Protein AF-A0A167QB02-F1 (afdb_monomer_lite)

Sequence (58 aa):
RMSKTVALKSMKLFCKTLTAVFRDEYLRRPNQADTDWILAVGAKREFQEMLGSIDCMH

Secondary structure (DSSP, 8-state):
---HHHHHHHHHHHHHHHHHHHHHHHSSPP-HHHHHHHHHHHHHTTTTTTTSS-----

InterPro domains:
  IPR006912 Harbinger transposase-derived protein [PF04827] (25-58)

Structure (mmCIF, N/CA/C/O backbone):
data_AF-A0A167QB02-F1
#
_entry.id   AF-A0A167QB02-F1
#
loop_
_atom_site.group_PDB
_atom_site.id
_atom_site.type_symbol
_atom_site.label_atom_id
_atom_site.label_alt_id
_atom_site.label_comp_id
_atom_site.label_asym_id
_atom_site.label_entity_id
_atom_site.label_seq_id
_atom_site.pdbx_PDB_ins_code
_atom_site.Cartn_x
_atom_site.Cartn_y
_atom_site.Cartn_z
_atom_site.occupancy
_atom_site.B_iso_or_equiv
_atom_site.auth_seq_id
_atom_site.auth_comp_id
_atom_site.auth_asym_id
_atom_site.auth_atom_id
_atom_site.pdbx_PDB_model_num
ATOM 1 N N . ARG A 1 1 ? 25.410 -12.441 -10.705 1.00 77.88 1 ARG A N 1
ATOM 2 C CA . ARG A 1 1 ? 25.165 -11.138 -10.030 1.00 77.88 1 ARG A CA 1
ATOM 3 C C . ARG A 1 1 ? 24.399 -10.237 -10.991 1.00 77.88 1 ARG A C 1
ATOM 5 O O . A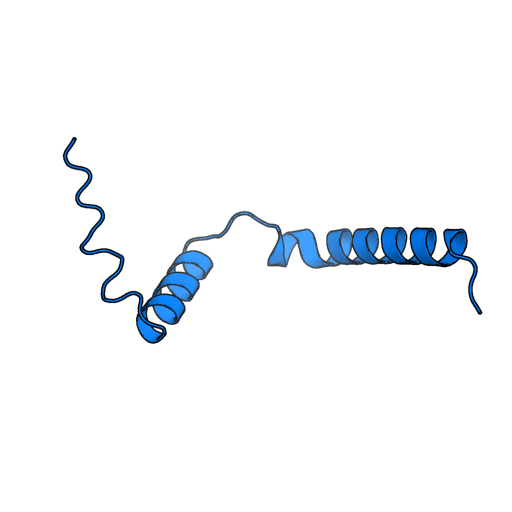RG A 1 1 ? 24.89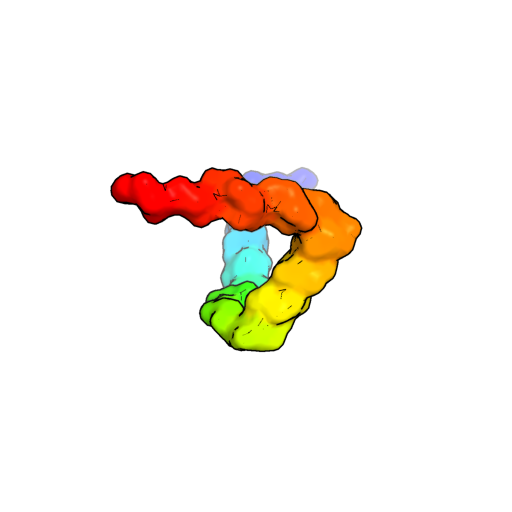0 -10.012 -12.087 1.00 77.88 1 ARG A O 1
ATOM 12 N N . MET A 1 2 ? 23.200 -9.777 -10.630 1.00 83.06 2 MET A N 1
ATOM 13 C CA . MET A 1 2 ? 22.420 -8.869 -11.484 1.00 83.06 2 MET A CA 1
ATOM 14 C C . MET A 1 2 ? 23.024 -7.459 -11.491 1.00 83.06 2 MET A C 1
ATOM 16 O O . MET A 1 2 ? 23.582 -7.010 -10.487 1.00 83.06 2 MET A O 1
ATOM 20 N N . SER A 1 3 ? 22.897 -6.756 -12.619 1.00 92.44 3 SER A N 1
ATOM 21 C CA . SER A 1 3 ? 23.251 -5.337 -12.708 1.00 92.44 3 SER A CA 1
ATOM 22 C C . SER A 1 3 ? 22.328 -4.497 -11.820 1.00 92.44 3 SER A C 1
ATOM 24 O O . SER A 1 3 ? 21.115 -4.720 -11.792 1.00 92.44 3 SER A O 1
ATOM 26 N N . LYS A 1 4 ? 22.888 -3.479 -11.151 1.00 91.75 4 LYS A N 1
ATOM 27 C CA . LYS A 1 4 ? 22.126 -2.514 -10.339 1.00 91.75 4 LYS A CA 1
ATOM 28 C C . LYS A 1 4 ? 21.005 -1.847 -11.145 1.00 91.75 4 LYS A C 1
ATOM 30 O O . LYS A 1 4 ? 19.922 -1.614 -10.619 1.00 91.75 4 LYS A O 1
ATOM 35 N N . THR A 1 5 ? 21.243 -1.568 -12.428 1.00 94.12 5 THR A N 1
ATOM 36 C CA . THR A 1 5 ? 20.261 -0.902 -13.297 1.00 94.12 5 THR A CA 1
ATOM 37 C C . THR A 1 5 ? 19.085 -1.810 -13.638 1.00 94.12 5 THR A C 1
ATOM 39 O O . THR A 1 5 ? 17.945 -1.349 -13.666 1.00 94.12 5 THR A O 1
ATOM 42 N N . VAL A 1 6 ? 19.346 -3.102 -13.848 1.00 95.88 6 VAL A N 1
ATOM 43 C CA . VAL A 1 6 ? 18.308 -4.109 -14.100 1.00 95.88 6 VAL A CA 1
ATOM 44 C C . VAL A 1 6 ? 17.484 -4.326 -12.837 1.00 95.88 6 VAL A C 1
ATOM 46 O O . VAL A 1 6 ? 16.265 -4.215 -12.895 1.00 95.88 6 VAL A O 1
ATOM 49 N N . ALA A 1 7 ? 18.136 -4.503 -11.685 1.00 96.12 7 ALA A N 1
ATOM 50 C CA . ALA A 1 7 ? 17.450 -4.658 -10.403 1.00 96.12 7 ALA A CA 1
ATOM 51 C C . ALA A 1 7 ? 16.528 -3.464 -10.089 1.00 96.12 7 ALA A C 1
ATOM 53 O O . ALA A 1 7 ? 15.375 -3.654 -9.704 1.00 96.12 7 ALA A O 1
ATOM 54 N N . LEU A 1 8 ? 16.993 -2.231 -10.324 1.00 96.81 8 LEU A N 1
ATOM 55 C CA . LEU A 1 8 ? 16.180 -1.032 -10.115 1.00 96.81 8 LEU A CA 1
ATOM 56 C C . LEU A 1 8 ? 14.975 -0.969 -11.066 1.00 96.81 8 LEU A C 1
ATOM 58 O O . LEU A 1 8 ? 13.883 -0.590 -10.646 1.00 96.81 8 LEU A O 1
ATOM 62 N N . LYS A 1 9 ? 15.152 -1.329 -12.344 1.00 97.12 9 LYS A N 1
ATOM 63 C CA . LYS A 1 9 ? 14.044 -1.381 -13.311 1.00 97.12 9 LYS A CA 1
ATOM 64 C C . LYS A 1 9 ? 13.006 -2.429 -12.907 1.00 97.12 9 LYS A C 1
ATOM 66 O O . LYS A 1 9 ? 11.819 -2.113 -12.905 1.00 97.12 9 LYS A O 1
ATOM 71 N N . SER A 1 10 ? 13.448 -3.622 -12.513 1.00 96.38 10 SER A N 1
ATOM 72 C CA . SER A 1 10 ? 12.568 -4.695 -12.044 1.00 96.38 10 SER A CA 1
ATOM 73 C C . SER A 1 10 ? 11.786 -4.284 -10.798 1.00 96.38 10 SER A C 1
ATOM 75 O O . SER A 1 10 ? 10.572 -4.455 -10.772 1.00 96.38 10 SER A O 1
ATOM 77 N N . MET A 1 11 ? 12.440 -3.654 -9.815 1.00 96.88 11 MET A N 1
ATOM 78 C CA . MET A 1 11 ? 11.767 -3.147 -8.614 1.00 96.88 11 MET A CA 1
ATOM 79 C C . MET A 1 11 ? 10.708 -2.091 -8.961 1.00 96.88 11 MET A C 1
ATOM 81 O O . MET A 1 11 ? 9.579 -2.156 -8.486 1.00 96.88 11 MET A O 1
ATOM 85 N N . LYS A 1 12 ? 11.033 -1.140 -9.847 1.00 97.69 12 LYS A N 1
ATOM 86 C CA . LYS A 1 12 ? 10.070 -0.118 -10.287 1.00 97.69 12 LYS A CA 1
ATOM 87 C C . LYS A 1 12 ? 8.856 -0.730 -10.980 1.00 97.69 12 LYS A C 1
ATOM 89 O O . LYS A 1 12 ? 7.742 -0.268 -10.750 1.00 97.69 12 LYS A O 1
ATOM 94 N N . LEU A 1 13 ? 9.062 -1.730 -11.837 1.00 97.75 13 LEU A N 1
ATOM 95 C CA . LEU A 1 13 ? 7.962 -2.416 -12.510 1.00 97.75 13 LEU A CA 1
ATOM 96 C C . LEU A 1 13 ? 7.098 -3.171 -11.500 1.00 97.75 13 LEU A C 1
ATOM 98 O O . LEU A 1 13 ? 5.885 -3.023 -11.520 1.00 97.75 13 LEU A O 1
ATOM 102 N N . PHE A 1 14 ? 7.727 -3.893 -10.576 1.00 96.56 14 PHE A N 1
ATOM 103 C CA . PHE A 1 14 ? 7.038 -4.610 -9.513 1.00 96.56 14 PHE A CA 1
ATOM 104 C C . PHE A 1 14 ? 6.143 -3.685 -8.678 1.00 96.56 14 PHE A C 1
ATOM 106 O O . PHE A 1 14 ? 4.948 -3.940 -8.552 1.00 96.56 14 PHE A O 1
ATOM 113 N N . CYS A 1 15 ? 6.674 -2.558 -8.190 1.00 96.50 15 CYS A N 1
ATOM 114 C CA . CYS A 1 15 ? 5.887 -1.585 -7.429 1.00 96.50 15 CYS A CA 1
ATOM 115 C C . CYS A 1 15 ? 4.725 -1.001 -8.248 1.00 96.50 15 CYS A C 1
ATOM 117 O O . CYS A 1 15 ? 3.628 -0.825 -7.717 1.00 96.50 15 CYS A O 1
ATOM 119 N N . LYS A 1 16 ? 4.938 -0.716 -9.542 1.00 97.19 16 LYS A N 1
ATOM 120 C CA . LYS A 1 16 ? 3.870 -0.248 -10.441 1.00 97.19 16 LYS A CA 1
ATOM 121 C C . LYS A 1 16 ? 2.769 -1.291 -10.599 1.00 97.19 16 LYS A C 1
ATOM 123 O O . LYS A 1 16 ? 1.601 -0.930 -10.513 1.00 97.19 16 LYS A O 1
ATOM 128 N N . THR A 1 17 ? 3.132 -2.558 -10.786 1.00 97.12 17 THR A N 1
ATOM 129 C CA . THR A 1 17 ? 2.172 -3.659 -10.902 1.0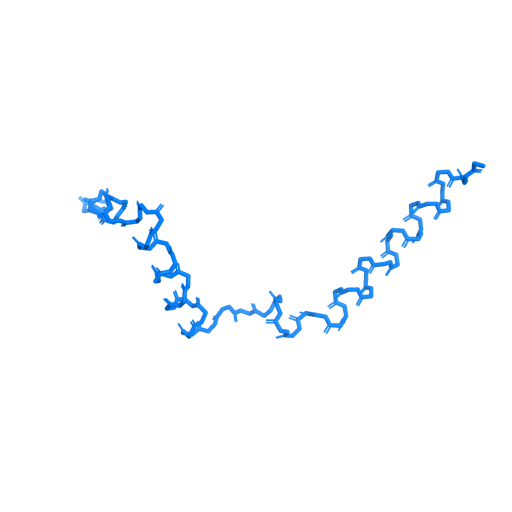0 97.12 17 THR A CA 1
ATOM 130 C C . THR A 1 17 ? 1.386 -3.839 -9.611 1.00 97.12 17 THR A C 1
ATOM 132 O O . THR A 1 17 ? 0.164 -3.882 -9.662 1.00 97.12 17 THR A O 1
ATOM 135 N N . LEU A 1 18 ? 2.052 -3.856 -8.452 1.00 96.56 18 LEU A N 1
ATOM 136 C CA . LEU A 1 18 ? 1.362 -3.930 -7.161 1.00 96.56 18 LEU A CA 1
ATOM 137 C C . LEU A 1 18 ? 0.391 -2.768 -6.980 1.00 96.56 18 LEU A C 1
ATOM 139 O O . LEU A 1 18 ? -0.752 -2.975 -6.598 1.00 96.56 18 LEU A O 1
ATOM 143 N N . THR A 1 19 ? 0.823 -1.552 -7.310 1.00 95.38 19 THR A N 1
ATOM 144 C CA . THR A 1 19 ? -0.052 -0.381 -7.240 1.00 95.38 19 THR A CA 1
ATOM 145 C C . THR A 1 19 ? -1.250 -0.547 -8.171 1.00 95.38 19 THR A C 1
ATOM 147 O O . THR A 1 19 ? -2.360 -0.256 -7.765 1.00 95.38 19 THR A O 1
ATOM 150 N N . ALA A 1 20 ? -1.063 -1.024 -9.402 1.00 95.56 20 ALA A N 1
ATOM 151 C CA . ALA A 1 20 ? -2.167 -1.212 -10.341 1.00 95.56 20 ALA A CA 1
ATOM 152 C C . ALA A 1 20 ? -3.176 -2.277 -9.876 1.00 95.56 20 ALA A C 1
ATOM 154 O O . ALA A 1 20 ? -4.368 -2.098 -10.082 1.00 95.56 20 ALA A O 1
ATOM 155 N N . VAL A 1 21 ? -2.705 -3.355 -9.244 1.00 96.31 21 VAL A N 1
ATOM 156 C CA . VAL A 1 21 ? -3.559 -4.462 -8.780 1.00 96.31 21 VAL A CA 1
ATOM 157 C C . VAL A 1 21 ? -4.277 -4.119 -7.476 1.00 96.31 21 VAL A C 1
ATOM 159 O O . VAL A 1 21 ? -5.450 -4.429 -7.317 1.00 96.31 21 VAL A O 1
ATOM 162 N N . PHE A 1 22 ? -3.581 -3.475 -6.541 1.00 93.75 22 PHE A N 1
ATOM 163 C CA . PHE A 1 22 ? -4.042 -3.330 -5.159 1.00 93.75 22 PHE A CA 1
ATOM 164 C C . PHE A 1 22 ? -4.507 -1.922 -4.802 1.00 93.75 22 PHE A C 1
ATOM 166 O O . PHE A 1 22 ? -4.947 -1.694 -3.675 1.00 93.75 22 PHE A O 1
ATOM 173 N N . ARG A 1 23 ? -4.406 -0.955 -5.723 1.00 92.75 23 ARG A N 1
ATOM 174 C CA . ARG A 1 23 ? -4.774 0.436 -5.434 1.00 92.75 23 ARG A CA 1
ATOM 175 C C . ARG A 1 23 ? -6.207 0.558 -4.946 1.00 92.75 23 ARG A C 1
ATOM 177 O O . ARG A 1 23 ? -6.433 1.260 -3.968 1.00 92.75 23 ARG A O 1
ATOM 184 N N . ASP A 1 24 ? -7.138 -0.109 -5.608 1.00 90.62 24 ASP A N 1
ATOM 185 C CA . ASP A 1 24 ? -8.556 0.084 -5.317 1.00 90.62 24 ASP A CA 1
ATOM 186 C C . ASP A 1 24 ? -8.956 -0.544 -3.983 1.00 90.62 24 ASP A C 1
ATOM 188 O O . ASP A 1 24 ? -9.845 -0.037 -3.312 1.00 90.62 24 ASP A O 1
ATOM 192 N N . GLU A 1 25 ? -8.263 -1.596 -3.550 1.00 89.25 25 GLU A N 1
ATOM 193 C CA . GLU A 1 25 ? -8.532 -2.257 -2.274 1.00 89.25 25 GLU A CA 1
ATOM 194 C C . GLU A 1 25 ? -7.800 -1.580 -1.106 1.00 89.25 25 GLU A C 1
ATOM 196 O O . GLU A 1 25 ? -8.423 -1.282 -0.087 1.00 89.25 25 GLU A O 1
ATOM 201 N N . TYR A 1 26 ? -6.506 -1.275 -1.270 1.00 87.56 26 TYR A N 1
ATOM 202 C CA . TYR A 1 26 ? -5.616 -0.872 -0.171 1.00 87.56 26 TYR A CA 1
ATOM 203 C C . TYR A 1 26 ? -5.134 0.582 -0.226 1.00 87.56 26 TYR A C 1
ATOM 205 O O . TYR A 1 26 ? -4.720 1.120 0.797 1.00 87.56 26 TYR A O 1
ATOM 213 N N . LEU A 1 27 ? -5.150 1.229 -1.396 1.00 88.69 27 LEU A N 1
ATOM 214 C CA . LEU A 1 27 ? -4.738 2.636 -1.552 1.00 88.69 27 LEU A CA 1
ATOM 215 C C . LEU A 1 27 ? -5.926 3.584 -1.761 1.00 88.69 27 LEU A C 1
ATOM 217 O O . LEU A 1 27 ? -5.733 4.772 -2.033 1.00 88.69 27 LEU A O 1
ATOM 221 N N . ARG A 1 28 ? -7.156 3.078 -1.645 1.00 89.81 28 ARG A N 1
ATOM 222 C CA . ARG A 1 28 ? -8.361 3.906 -1.594 1.00 89.81 28 ARG A CA 1
ATOM 223 C C . ARG A 1 28 ? -8.413 4.703 -0.291 1.00 89.81 28 ARG A C 1
ATOM 225 O O . ARG A 1 28 ? -7.727 4.397 0.683 1.00 89.81 28 ARG A O 1
ATOM 232 N N . ARG A 1 29 ? -9.277 5.721 -0.254 1.00 90.19 29 ARG A N 1
ATOM 233 C CA . ARG A 1 29 ? -9.603 6.384 1.015 1.00 90.19 29 ARG A CA 1
ATOM 234 C C . ARG A 1 29 ? -10.235 5.356 1.973 1.00 90.19 29 ARG A C 1
ATOM 236 O O . ARG A 1 29 ? -11.089 4.584 1.516 1.00 90.19 29 ARG A O 1
ATOM 243 N N . PRO A 1 30 ? -9.836 5.343 3.259 1.00 88.69 30 PRO A N 1
ATOM 244 C CA . PRO A 1 30 ? -10.504 4.534 4.269 1.00 88.69 30 PRO A CA 1
ATOM 245 C C . PRO A 1 30 ? -11.999 4.851 4.289 1.00 88.69 30 PRO A C 1
ATOM 247 O O . PRO A 1 30 ? -12.396 6.014 4.180 1.00 88.69 30 PRO A O 1
ATOM 250 N N . ASN A 1 31 ? -12.816 3.811 4.386 1.00 89.50 31 ASN A N 1
ATOM 251 C CA . ASN A 1 31 ? -14.242 3.923 4.643 1.00 89.50 31 ASN A CA 1
ATOM 252 C C . ASN A 1 31 ? -14.503 3.700 6.140 1.00 89.50 31 ASN A C 1
ATOM 254 O O . ASN A 1 31 ? -13.589 3.379 6.900 1.00 89.50 31 ASN A O 1
ATOM 258 N N . GLN A 1 32 ? -15.761 3.847 6.552 1.00 93.00 32 GLN A N 1
ATOM 259 C CA . GLN A 1 32 ? -16.136 3.713 7.956 1.00 93.00 32 GLN A CA 1
ATOM 260 C C . GLN A 1 32 ? -15.717 2.362 8.556 1.00 93.00 32 GLN A C 1
ATOM 262 O O . GLN A 1 32 ? -15.180 2.335 9.655 1.00 93.00 32 GLN A O 1
ATOM 267 N N . ALA A 1 33 ? -15.868 1.259 7.817 1.00 92.00 33 ALA A N 1
ATOM 268 C CA . ALA A 1 33 ? -15.490 -0.067 8.298 1.00 92.00 33 ALA A CA 1
ATOM 269 C C . ALA A 1 33 ? -13.972 -0.209 8.500 1.00 92.00 33 ALA A C 1
ATOM 271 O O . ALA A 1 33 ? -13.545 -0.846 9.461 1.00 92.00 33 ALA A O 1
ATOM 272 N N . ASP A 1 34 ? -13.150 0.404 7.639 1.00 90.81 34 ASP A N 1
ATOM 273 C CA . ASP A 1 34 ? -11.694 0.415 7.835 1.00 90.81 34 ASP A CA 1
ATOM 274 C C . ASP A 1 34 ? -11.320 1.208 9.089 1.00 90.81 34 ASP A C 1
ATOM 276 O O . ASP A 1 34 ? -10.475 0.775 9.870 1.00 90.81 34 ASP A O 1
ATOM 280 N N . THR A 1 35 ? -11.959 2.363 9.299 1.00 89.69 35 THR A N 1
ATOM 281 C CA . THR A 1 35 ? -11.751 3.193 10.490 1.00 89.69 35 THR A CA 1
ATOM 282 C C . THR A 1 35 ? -12.178 2.457 11.756 1.00 89.69 35 THR A C 1
ATOM 284 O O . THR A 1 35 ? -11.403 2.405 12.709 1.00 89.69 35 THR A O 1
ATOM 287 N N . ASP A 1 36 ? -13.351 1.828 11.758 1.00 92.00 36 ASP A N 1
ATOM 288 C CA . ASP A 1 36 ? -13.862 1.059 12.894 1.00 92.00 36 ASP A CA 1
ATOM 289 C C . ASP A 1 36 ? -12.953 -0.135 13.211 1.00 92.00 36 ASP A C 1
ATOM 291 O O . ASP A 1 36 ? -12.656 -0.410 14.375 1.00 92.00 36 ASP A O 1
ATOM 295 N N . TRP A 1 37 ? -12.443 -0.816 12.179 1.00 90.56 37 TRP A N 1
ATOM 296 C CA . TRP A 1 37 ? -11.477 -1.898 12.343 1.00 90.56 37 TRP A CA 1
ATOM 297 C C . TRP A 1 37 ? -10.150 -1.398 12.928 1.00 90.56 37 TRP A C 1
ATOM 299 O O . TRP A 1 37 ? -9.657 -1.984 13.894 1.00 90.56 37 TRP A O 1
ATOM 309 N N . ILE A 1 38 ? -9.593 -0.299 12.403 1.00 88.19 38 ILE A N 1
ATOM 310 C CA . ILE A 1 38 ? -8.364 0.319 12.931 1.00 88.19 38 ILE A CA 1
ATOM 311 C C . ILE A 1 38 ? -8.557 0.723 14.396 1.00 88.19 38 ILE A C 1
ATOM 313 O O . ILE A 1 38 ? -7.680 0.452 15.215 1.00 88.19 38 ILE A O 1
ATOM 317 N N . LEU A 1 39 ? -9.702 1.315 14.745 1.00 86.50 39 LEU A N 1
ATOM 318 C CA . LEU A 1 39 ? -10.029 1.705 16.117 1.00 86.50 39 LEU A CA 1
ATOM 319 C C . LEU A 1 39 ? -10.168 0.491 17.038 1.00 86.50 39 LEU A C 1
ATOM 321 O O . LEU A 1 39 ? -9.616 0.498 18.134 1.00 86.50 39 LEU A O 1
ATOM 325 N N . ALA A 1 40 ? -10.838 -0.576 16.601 1.00 87.56 40 ALA A N 1
ATOM 326 C CA . ALA A 1 40 ? -10.993 -1.794 17.394 1.00 87.56 40 ALA A CA 1
ATOM 327 C C . 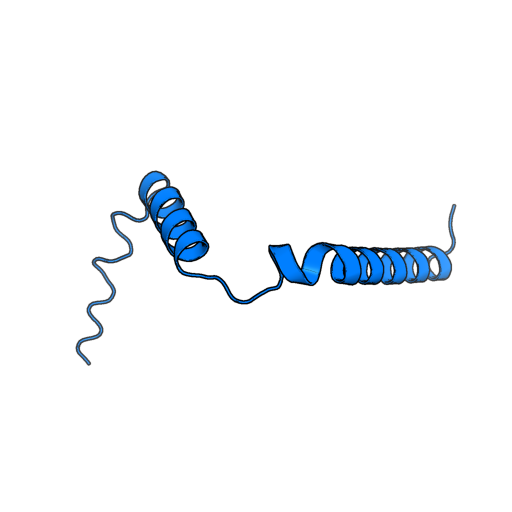ALA A 1 40 ? -9.654 -2.522 17.621 1.00 87.56 40 ALA A C 1
ATOM 329 O O . ALA A 1 40 ? -9.380 -3.010 18.721 1.00 87.56 40 ALA A O 1
ATOM 330 N N . VAL A 1 41 ? -8.799 -2.583 16.593 1.00 85.38 41 VAL A N 1
ATOM 331 C CA . VAL A 1 41 ? -7.446 -3.151 16.696 1.00 85.38 41 VAL A CA 1
ATOM 332 C C . VAL A 1 41 ? -6.555 -2.275 17.570 1.00 85.38 41 VAL A C 1
ATOM 334 O O . VAL A 1 41 ? -5.842 -2.804 18.423 1.00 85.38 41 VAL A O 1
ATOM 337 N N . GLY A 1 42 ? -6.614 -0.955 17.388 1.00 77.00 42 GLY A N 1
ATOM 338 C CA . GLY A 1 42 ? -5.898 0.014 18.208 1.00 77.00 42 GLY A CA 1
ATOM 339 C C . GLY A 1 42 ? -6.299 -0.109 19.672 1.00 77.00 42 GLY A C 1
ATOM 340 O O . GLY A 1 42 ? -5.430 -0.207 20.535 1.00 77.00 42 GLY A O 1
ATOM 341 N N . ALA A 1 43 ? -7.601 -0.162 19.968 1.00 71.56 43 ALA A N 1
ATOM 342 C CA . ALA A 1 43 ? -8.129 -0.264 21.330 1.00 71.56 43 ALA A CA 1
ATOM 343 C C . ALA A 1 43 ? -7.633 -1.529 22.045 1.00 71.56 43 ALA A C 1
ATOM 345 O O . ALA A 1 43 ? -7.277 -1.472 23.219 1.00 71.56 43 ALA A O 1
ATOM 346 N N . LYS A 1 44 ? -7.513 -2.651 21.321 1.00 69.88 44 LYS A N 1
ATOM 347 C CA . LYS A 1 44 ? -6.897 -3.889 21.832 1.00 69.88 44 LYS A CA 1
ATOM 348 C C . LYS A 1 44 ? -5.385 -3.795 22.074 1.00 69.88 44 LYS A C 1
ATOM 350 O O . LYS A 1 44 ? -4.845 -4.659 22.756 1.00 69.88 44 LYS A O 1
ATOM 355 N N . ARG A 1 45 ? -4.702 -2.812 21.482 1.00 66.12 45 ARG A N 1
ATOM 356 C CA . ARG A 1 45 ? -3.238 -2.667 21.443 1.00 66.12 45 ARG A CA 1
ATOM 357 C C . ARG A 1 45 ? -2.697 -1.467 22.237 1.00 66.12 45 ARG A C 1
ATOM 359 O O . ARG A 1 45 ? -1.571 -1.098 21.963 1.00 66.12 45 ARG A O 1
ATOM 366 N N . GLU A 1 46 ? -3.434 -0.906 23.206 1.00 58.50 46 GLU A N 1
ATOM 367 C CA . GLU A 1 46 ? -3.063 0.283 24.027 1.00 58.50 46 GLU A CA 1
ATOM 368 C C . GLU A 1 46 ? -3.640 1.649 23.561 1.00 58.50 46 GLU A C 1
ATOM 370 O O . GLU A 1 46 ? -3.149 2.699 23.962 1.00 58.50 46 GLU A O 1
ATOM 375 N N . PHE A 1 47 ? -4.739 1.702 22.789 1.00 53.16 47 PHE A N 1
ATOM 376 C CA . PHE A 1 47 ? -5.453 2.982 22.535 1.00 53.16 47 PHE A CA 1
ATOM 377 C C . PHE A 1 47 ? -6.406 3.438 23.649 1.00 53.16 47 PHE A C 1
ATOM 379 O O . PHE A 1 47 ? -7.073 4.459 23.484 1.00 53.16 47 PHE A O 1
ATOM 386 N N . GLN A 1 48 ? -6.506 2.722 24.772 1.00 53.84 48 GLN A N 1
ATOM 387 C CA . GLN A 1 48 ? -7.345 3.185 25.883 1.00 53.84 48 GLN A CA 1
ATOM 388 C C . GLN A 1 48 ? -6.810 4.465 26.548 1.00 53.84 48 GLN A C 1
ATOM 390 O O . GLN A 1 48 ? -7.617 5.222 27.077 1.00 53.84 48 GLN A O 1
ATOM 395 N N . GLU A 1 49 ? -5.502 4.755 26.479 1.00 52.41 49 GLU A N 1
ATOM 396 C CA . GLU A 1 49 ? -4.928 5.963 27.102 1.00 52.41 49 GLU A CA 1
ATOM 397 C C . GLU A 1 49 ? -4.677 7.133 26.130 1.00 52.41 49 GLU A C 1
ATOM 399 O O . GLU A 1 49 ? -4.614 8.281 26.563 1.00 52.41 49 GLU A O 1
ATOM 404 N N . MET A 1 50 ? -4.589 6.905 24.812 1.00 55.41 50 MET A N 1
ATOM 405 C CA . MET A 1 50 ? -4.194 7.969 23.866 1.00 55.41 50 MET A CA 1
ATOM 406 C C . MET A 1 50 ? -5.319 8.923 23.423 1.00 55.41 50 MET A C 1
ATOM 408 O O . ME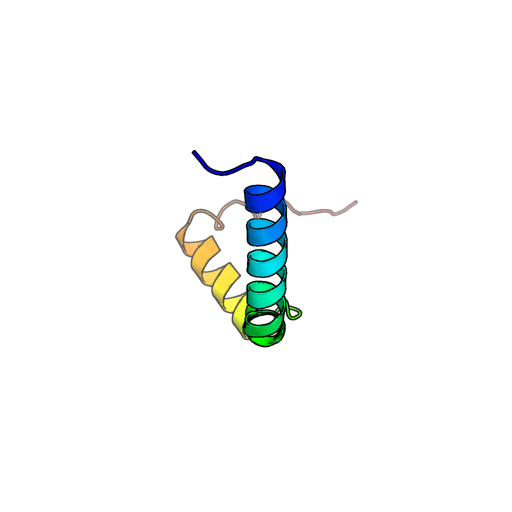T A 1 50 ? -5.019 9.981 22.873 1.00 55.41 50 MET A O 1
ATOM 412 N N . LEU A 1 51 ? -6.596 8.616 23.678 1.00 53.78 51 LEU A N 1
ATOM 413 C CA 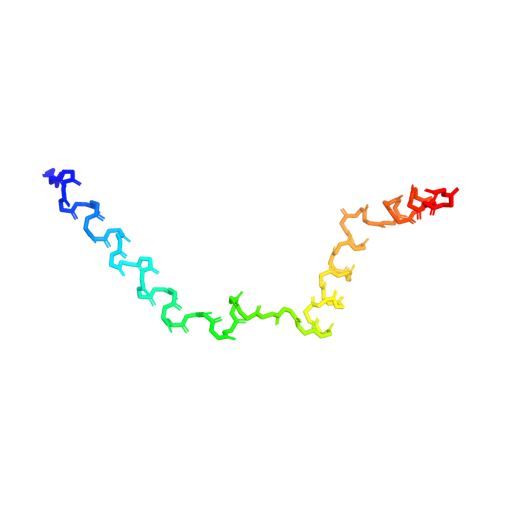. LEU A 1 51 ? -7.709 9.538 23.380 1.00 53.78 51 LEU A CA 1
ATOM 414 C C . LEU A 1 51 ? -8.113 10.428 24.568 1.00 53.78 51 LEU A C 1
ATOM 416 O O . LEU A 1 51 ? -8.861 11.379 24.374 1.00 53.78 51 LEU A O 1
ATOM 420 N N . GLY A 1 52 ? -7.590 10.172 25.774 1.00 50.72 52 GLY A N 1
ATOM 421 C CA . GLY A 1 52 ? -7.825 11.011 26.959 1.00 50.72 52 GLY A CA 1
ATOM 422 C C . GLY A 1 52 ? -6.939 12.263 27.043 1.00 50.72 52 GLY A C 1
ATOM 423 O O . GLY A 1 52 ? -7.150 13.091 27.920 1.00 50.72 52 GLY A O 1
ATOM 424 N N . SER A 1 53 ? -5.954 12.409 26.146 1.00 52.62 53 SER A N 1
ATOM 425 C CA . SER A 1 53 ? -4.997 13.530 26.139 1.00 52.62 53 SER A CA 1
ATOM 426 C C . SER A 1 53 ? -5.203 14.524 24.987 1.00 52.62 53 SER A C 1
ATOM 428 O O . SER A 1 53 ? -4.464 15.505 24.906 1.00 52.62 53 SER A O 1
ATOM 430 N N . ILE A 1 54 ? -6.178 14.306 24.098 1.00 55.38 54 ILE A N 1
ATOM 431 C CA . ILE A 1 54 ? -6.546 15.281 23.056 1.00 55.38 54 ILE A CA 1
ATOM 432 C C . ILE A 1 54 ? -7.787 16.044 23.527 1.00 55.38 54 ILE A C 1
ATOM 434 O O . ILE A 1 54 ? -8.805 16.107 22.846 1.00 55.38 54 ILE A O 1
ATOM 438 N N . ASP A 1 55 ? -7.703 16.626 24.720 1.00 55.50 55 ASP A N 1
ATOM 439 C CA . ASP A 1 55 ? -8.521 17.787 25.052 1.00 55.50 55 ASP A CA 1
ATOM 440 C C . ASP A 1 55 ? -7.793 19.020 24.499 1.00 55.50 55 ASP A C 1
ATOM 442 O O . ASP A 1 55 ? -7.149 19.783 25.215 1.00 55.50 55 ASP A O 1
ATOM 446 N N . CYS A 1 56 ? -7.818 19.174 23.170 1.00 50.31 56 CYS A N 1
ATOM 447 C CA . CYS A 1 56 ? -7.470 20.437 22.519 1.00 50.31 56 CYS A CA 1
ATOM 448 C C . CYS A 1 56 ? -8.646 21.412 22.691 1.00 50.31 56 CYS A C 1
ATOM 450 O O . CYS A 1 56 ? -9.284 21.823 21.726 1.00 50.31 56 CYS A O 1
ATOM 452 N N . MET A 1 57 ? -8.930 21.781 23.939 1.00 58.34 57 MET A N 1
ATOM 453 C CA . MET A 1 57 ? -9.554 23.058 24.266 1.00 58.34 57 MET A CA 1
ATOM 454 C C . MET A 1 57 ? -8.454 24.120 24.400 1.00 58.34 57 MET A C 1
ATOM 456 O O . MET A 1 57 ? -8.153 24.569 25.502 1.00 58.34 57 MET A O 1
ATOM 460 N N . HIS A 1 58 ? -7.844 24.491 23.268 1.00 49.12 58 HIS A N 1
ATOM 461 C CA . HIS A 1 58 ? -7.416 25.859 22.937 1.00 49.12 58 HIS A CA 1
ATOM 462 C C . HIS A 1 58 ? -7.029 25.953 21.458 1.00 49.12 58 HIS A C 1
ATOM 464 O O . HIS A 1 58 ? -6.165 25.156 21.025 1.00 49.12 58 HIS A O 1
#

Radius of gyration: 19.66 Å; chains: 1; bounding box: 41×37×41 Å

Foldseek 3Di:
DDDPVVVVVVVVVVVVVCCVVCCVPPVDDDDPVNVVVCVVVVVVVPPPPVVVPPPPPD

pLDDT: mean 82.16, std 16.66, range [49.12, 97.75]

Organism: Phycomyces blakesleeanus (strain ATCC 8743b / DSM 1359 / FGSC 10004 / NBRC 33097 / NRRL 1555) (NCBI:txid763407)